Protein AF-A0A967HMV6-F1 (afdb_monomer)

Nearest PDB structures (foldseek):
  7w02-assembly1_A  TM=6.566E-01  e=6.601E-01  Homo sapiens
  7qsq-assembly2_B  TM=6.490E-01  e=9.281E-01  Thermotoga maritima
  7pu4-assembly2_C  TM=6.425E-01  e=1.219E+00  Thermotoga maritima MSB8
  4mlq-assembly1_A  TM=5.042E-01  e=2.102E+00  Priestia megaterium
  7coq-assembly1_F  TM=5.140E-01  e=6.253E+00  Enterococcus hirae ATCC 9790

Foldseek 3Di:
DAAEEEDEDAPDPCRVVVSVVVCCVSVVVRHHYHYPYHDPPVVSVVVCVVVVGPD

pLDDT: mean 97.81, std 1.88, range [85.12, 98.75]

Mean predicted aligned error: 1.92 Å

Sequence (55 aa):
GRPRVVLGRDSRTSGPLLARAVSAALEGVGCDVIHVGLVPTPTALLAIRHHGADG

Radius of gyration: 10.94 Å; Cα contacts (8 Å, |Δi|>4): 74; chains: 1; bounding box: 33×17×22 Å

Secondary structure (DSSP, 8-state):
---EEEEEE-S-TTHHHHHHHHHHHHHHTT-EEEEEEE--HHHHHHHHHHHT---

Structure (mmCIF, N/CA/C/O backbone):
data_AF-A0A967HMV6-F1
#
_entry.id   AF-A0A967HMV6-F1
#
loop_
_atom_site.group_PDB
_atom_site.id
_atom_site.type_symbol
_atom_site.label_atom_id
_atom_site.label_alt_id
_atom_site.label_comp_id
_atom_site.label_asym_id
_atom_site.label_entity_id
_atom_site.label_seq_id
_atom_site.pdbx_PDB_ins_code
_atom_site.Cartn_x
_atom_site.Cartn_y
_atom_site.Cartn_z
_atom_site.occupancy
_atom_site.B_iso_or_equiv
_atom_site.auth_seq_id
_atom_site.auth_comp_id
_atom_site.auth_asym_id
_atom_site.auth_atom_id
_atom_site.pdbx_PDB_model_num
ATOM 1 N N . GLY A 1 1 ? -18.608 4.392 1.651 1.00 85.12 1 GLY A N 1
ATOM 2 C CA . GLY A 1 1 ? -17.962 3.111 1.298 1.00 85.12 1 GLY A CA 1
ATOM 3 C C . GLY A 1 1 ? -16.719 2.941 2.144 1.00 85.12 1 GLY A C 1
A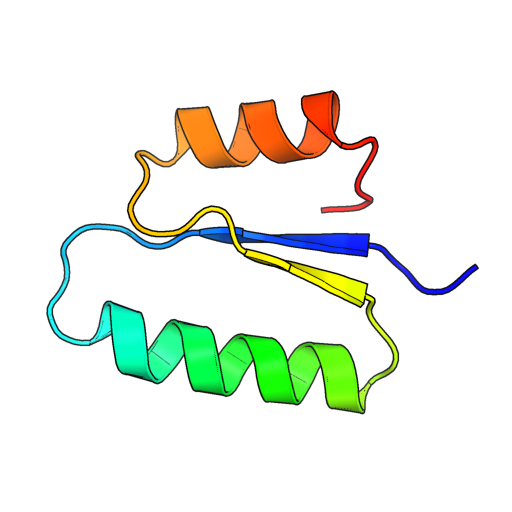TOM 4 O O . GLY A 1 1 ? -16.398 3.864 2.884 1.00 85.12 1 GLY A O 1
ATOM 5 N N . ARG A 1 2 ? -16.046 1.791 2.070 1.00 95.00 2 ARG A N 1
ATOM 6 C CA . ARG A 1 2 ? -14.711 1.624 2.666 1.00 95.00 2 ARG A CA 1
ATOM 7 C C . ARG A 1 2 ? -13.706 2.526 1.927 1.00 95.00 2 ARG A C 1
ATOM 9 O O . ARG A 1 2 ? -13.825 2.608 0.703 1.00 95.00 2 ARG A O 1
ATOM 16 N N . PRO A 1 3 ? -12.777 3.218 2.614 1.00 98.00 3 PRO A N 1
ATOM 17 C CA . PRO A 1 3 ? -11.747 4.007 1.940 1.00 98.00 3 PRO A CA 1
ATOM 18 C C . PRO A 1 3 ? -10.861 3.118 1.066 1.00 98.00 3 PRO A C 1
ATOM 20 O O . PRO A 1 3 ? -10.491 2.023 1.493 1.00 98.00 3 PRO A O 1
ATOM 23 N N . ARG A 1 4 ? -10.503 3.578 -0.131 1.00 98.44 4 ARG A N 1
ATOM 24 C CA . ARG A 1 4 ? -9.656 2.846 -1.083 1.00 98.44 4 ARG A CA 1
ATOM 25 C C . ARG A 1 4 ? -8.253 3.437 -1.082 1.00 98.44 4 ARG A C 1
ATOM 27 O O . ARG A 1 4 ? -8.111 4.633 -1.313 1.00 98.44 4 ARG A O 1
ATOM 34 N N . VAL A 1 5 ? -7.235 2.608 -0.858 1.00 98.56 5 VAL A N 1
ATOM 35 C CA . VAL A 1 5 ? -5.835 3.051 -0.726 1.00 98.56 5 VAL A CA 1
ATOM 36 C C . VAL A 1 5 ? -4.946 2.334 -1.733 1.00 98.56 5 VAL A C 1
ATOM 38 O O . VAL A 1 5 ? -4.963 1.106 -1.813 1.00 98.56 5 VAL A O 1
ATOM 41 N N . VAL A 1 6 ? -4.138 3.076 -2.486 1.00 98.69 6 VAL A N 1
ATOM 42 C CA . VAL A 1 6 ? -3.133 2.524 -3.399 1.00 98.69 6 VAL A CA 1
ATOM 43 C C . VAL A 1 6 ? -1.840 2.225 -2.647 1.00 98.69 6 VAL A C 1
ATOM 45 O O . VAL A 1 6 ? -1.241 3.094 -2.021 1.00 98.69 6 VAL A O 1
ATOM 48 N N . LEU A 1 7 ? -1.355 0.988 -2.763 1.00 98.56 7 LEU A N 1
ATOM 49 C CA . LEU A 1 7 ? -0.107 0.549 -2.149 1.00 98.56 7 LEU A CA 1
ATOM 50 C C . LEU A 1 7 ? 0.915 0.136 -3.212 1.00 98.56 7 LEU A C 1
ATOM 52 O O . LEU A 1 7 ? 0.773 -0.881 -3.897 1.00 98.56 7 LEU A O 1
ATOM 56 N N . GLY A 1 8 ? 1.973 0.936 -3.330 1.00 98.06 8 GLY A N 1
ATOM 57 C CA . GLY A 1 8 ? 3.153 0.659 -4.149 1.00 98.06 8 GLY A CA 1
ATOM 58 C C . GLY A 1 8 ? 4.428 0.623 -3.309 1.00 98.06 8 GLY A C 1
ATOM 59 O O . GLY A 1 8 ? 4.448 1.052 -2.157 1.00 98.06 8 GLY A O 1
ATOM 60 N N . ARG A 1 9 ? 5.514 0.117 -3.893 1.00 98.31 9 ARG A N 1
ATOM 61 C CA . ARG A 1 9 ? 6.853 0.105 -3.286 1.00 98.31 9 ARG A CA 1
ATOM 62 C C . ARG A 1 9 ? 7.931 0.437 -4.313 1.00 98.31 9 ARG A C 1
ATOM 64 O O . ARG A 1 9 ? 7.724 0.261 -5.510 1.00 98.31 9 ARG A O 1
ATOM 71 N N . ASP A 1 10 ? 9.114 0.807 -3.840 1.00 97.50 10 ASP A N 1
ATOM 72 C CA . ASP A 1 10 ? 10.321 0.874 -4.665 1.00 97.50 10 ASP A CA 1
ATOM 73 C C . ASP A 1 10 ? 11.093 -0.466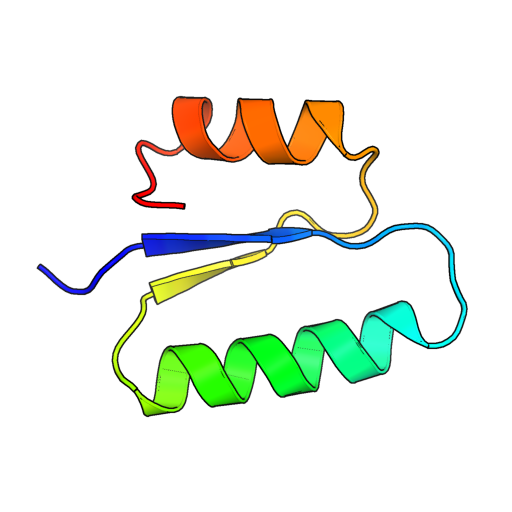 -4.659 1.00 97.50 10 ASP A C 1
ATOM 75 O O . ASP A 1 10 ? 10.572 -1.513 -4.252 1.00 97.50 10 ASP A O 1
ATOM 79 N N . SER A 1 11 ? 12.333 -0.458 -5.155 1.00 97.62 11 SER A N 1
ATOM 80 C CA . SER A 1 11 ? 13.188 -1.643 -5.296 1.00 97.62 11 SER A CA 1
ATOM 81 C C . SER A 1 11 ? 13.888 -2.100 -4.011 1.00 97.62 11 SER A C 1
ATOM 83 O O . SER A 1 11 ? 14.652 -3.065 -4.065 1.00 97.62 11 SER A O 1
ATOM 85 N N . ARG A 1 12 ? 13.651 -1.463 -2.855 1.00 98.12 12 ARG A N 1
ATOM 86 C CA . ARG A 1 12 ? 14.311 -1.867 -1.607 1.00 98.12 12 ARG A CA 1
ATOM 87 C C . ARG A 1 12 ? 13.933 -3.295 -1.213 1.00 98.12 12 ARG A C 1
ATOM 89 O O . ARG A 1 12 ? 12.7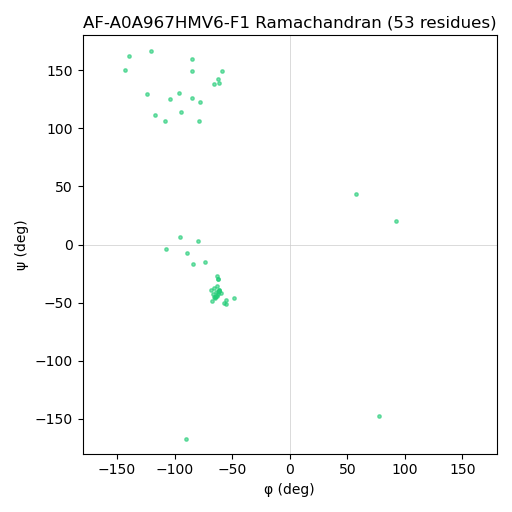81 -3.716 -1.330 1.00 98.12 12 ARG A O 1
ATOM 96 N N . THR A 1 13 ? 14.909 -4.027 -0.683 1.00 98.00 13 THR A N 1
ATOM 97 C CA . THR A 1 13 ? 14.772 -5.440 -0.285 1.00 98.00 13 THR A CA 1
ATOM 98 C C . THR A 1 13 ? 13.738 -5.655 0.820 1.00 98.00 13 THR A C 1
ATOM 100 O O . THR A 1 13 ? 13.079 -6.689 0.846 1.00 98.00 13 THR A O 1
ATOM 103 N N . SER A 1 14 ? 13.535 -4.666 1.693 1.00 98.44 14 SER A N 1
ATOM 104 C CA . SER A 1 14 ? 12.484 -4.673 2.718 1.00 98.44 14 SER A CA 1
ATOM 105 C C . SER A 1 14 ? 11.072 -4.447 2.157 1.00 98.44 14 SER A C 1
ATOM 107 O O . SER A 1 14 ? 10.089 -4.734 2.840 1.00 98.44 14 SER A O 1
ATOM 109 N N . GLY A 1 15 ? 10.950 -3.965 0.916 1.00 98.25 15 GLY A N 1
ATOM 110 C CA . GLY A 1 15 ? 9.692 -3.548 0.300 1.00 98.25 15 GLY A CA 1
ATOM 111 C C . GLY A 1 15 ? 8.591 -4.616 0.304 1.00 98.25 15 GLY A C 1
ATOM 112 O O . GLY A 1 15 ? 7.477 -4.300 0.714 1.00 98.25 15 GLY A O 1
ATOM 113 N N . PRO A 1 16 ? 8.847 -5.878 -0.097 1.00 98.44 16 PRO A N 1
ATOM 114 C CA . PRO A 1 16 ? 7.823 -6.926 -0.079 1.00 98.44 16 PRO A CA 1
ATOM 115 C C . PRO A 1 16 ? 7.263 -7.227 1.316 1.00 98.44 16 PRO A C 1
ATOM 117 O O . PRO A 1 16 ? 6.061 -7.448 1.455 1.00 98.44 16 PRO A O 1
ATOM 120 N N . LEU A 1 17 ? 8.115 -7.225 2.347 1.00 98.44 17 LEU A N 1
ATOM 121 C CA . LEU A 1 17 ? 7.682 -7.444 3.728 1.00 98.44 17 LEU A CA 1
ATOM 122 C C . LEU A 1 17 ? 6.828 -6.269 4.219 1.00 98.44 17 LEU A C 1
ATOM 124 O O . LEU A 1 17 ? 5.730 -6.482 4.728 1.00 98.44 17 LEU A O 1
ATOM 128 N N . LEU A 1 18 ? 7.308 -5.038 4.020 1.00 98.50 18 LEU A N 1
ATOM 129 C CA . LEU A 1 18 ? 6.600 -3.830 4.448 1.00 98.50 18 LEU A CA 1
ATOM 130 C C . LEU A 1 18 ? 5.261 -3.662 3.722 1.00 98.50 18 LEU A C 1
ATOM 132 O O . LEU A 1 18 ? 4.268 -3.350 4.368 1.00 98.50 18 LEU A O 1
ATOM 136 N N . ALA A 1 19 ? 5.195 -3.943 2.417 1.00 98.56 19 ALA A N 1
ATOM 137 C CA . ALA A 1 19 ? 3.944 -3.887 1.661 1.00 98.56 19 ALA A CA 1
ATOM 138 C C . ALA A 1 19 ? 2.892 -4.860 2.221 1.00 98.56 19 ALA A C 1
ATOM 140 O O . ALA A 1 19 ? 1.732 -4.493 2.378 1.00 98.56 19 ALA A O 1
ATOM 141 N N . ARG A 1 20 ? 3.289 -6.085 2.595 1.00 98.50 20 ARG A N 1
ATOM 142 C CA . ARG A 1 20 ? 2.373 -7.045 3.236 1.00 98.50 20 ARG A CA 1
ATOM 143 C C . ARG A 1 20 ? 1.892 -6.555 4.601 1.00 98.50 20 ARG A C 1
ATOM 145 O O . ARG A 1 20 ? 0.699 -6.624 4.876 1.00 98.50 20 ARG A O 1
ATOM 152 N N . ALA A 1 21 ? 2.802 -6.043 5.431 1.00 98.75 21 ALA A N 1
ATOM 153 C CA . ALA A 1 21 ? 2.466 -5.539 6.762 1.00 98.75 21 ALA A CA 1
ATOM 154 C C . ALA A 1 21 ? 1.510 -4.333 6.699 1.00 98.75 21 ALA A C 1
ATOM 156 O O . ALA A 1 21 ? 0.519 -4.294 7.423 1.00 98.75 21 ALA A O 1
ATOM 157 N N . VAL A 1 22 ? 1.773 -3.381 5.799 1.00 98.44 22 VAL A N 1
ATOM 158 C CA . VAL A 1 22 ? 0.925 -2.198 5.593 1.00 98.44 22 VAL A CA 1
ATOM 159 C C . VAL A 1 22 ? -0.444 -2.588 5.033 1.00 98.44 22 VAL A C 1
ATOM 161 O O . VAL A 1 22 ? -1.447 -2.090 5.533 1.00 98.44 22 VAL A O 1
ATOM 164 N N . SER A 1 23 ? -0.509 -3.509 4.062 1.00 98.56 23 SER A N 1
ATOM 165 C CA . SER A 1 23 ? -1.788 -4.011 3.529 1.00 98.56 23 SER A CA 1
ATOM 166 C C . SER A 1 23 ? -2.655 -4.599 4.635 1.00 98.56 23 SER A C 1
ATOM 16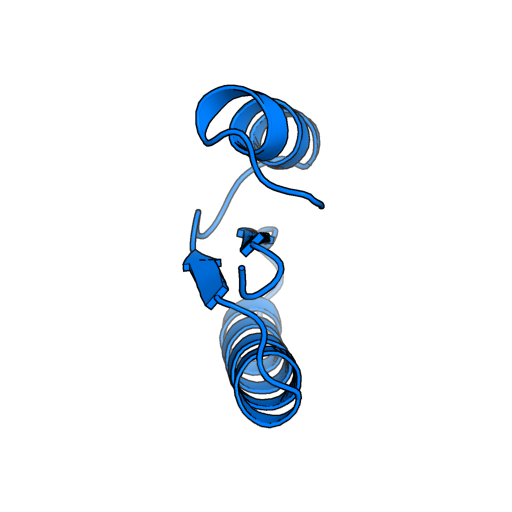8 O O . SER A 1 23 ? -3.795 -4.183 4.801 1.00 98.56 23 SER A O 1
ATOM 170 N N . ALA A 1 24 ? -2.088 -5.496 5.449 1.00 98.62 24 ALA A N 1
ATOM 171 C CA . ALA A 1 24 ? -2.813 -6.128 6.545 1.00 98.62 24 ALA A CA 1
ATOM 172 C C . ALA A 1 24 ? -3.298 -5.107 7.588 1.00 98.62 24 ALA A C 1
ATOM 174 O O . ALA A 1 24 ? -4.416 -5.220 8.085 1.00 98.62 24 ALA A O 1
ATOM 175 N N . ALA A 1 25 ? -2.485 -4.094 7.906 1.00 98.62 25 ALA A N 1
ATOM 176 C CA . ALA A 1 25 ? -2.878 -3.034 8.830 1.00 98.62 25 ALA A CA 1
ATOM 177 C C . ALA A 1 25 ? -4.044 -2.192 8.281 1.00 98.62 25 ALA A C 1
ATOM 179 O O . ALA A 1 25 ? -5.008 -1.947 9.002 1.00 98.62 25 ALA A O 1
ATOM 180 N N . LEU A 1 26 ? -3.977 -1.785 7.008 1.00 98.50 26 LEU A N 1
ATOM 181 C CA . LEU A 1 26 ? -5.020 -0.996 6.342 1.00 98.50 26 LEU A CA 1
ATOM 182 C C . LEU A 1 26 ? -6.327 -1.787 6.190 1.00 98.50 26 LEU A C 1
ATOM 184 O O . LEU A 1 26 ? -7.400 -1.286 6.521 1.00 98.50 26 LEU A O 1
ATOM 188 N N . GLU A 1 27 ? -6.244 -3.041 5.753 1.00 98.12 27 GLU A N 1
ATOM 189 C CA . GLU A 1 27 ? -7.402 -3.937 5.658 1.00 98.12 27 GLU A CA 1
ATOM 190 C C . GLU A 1 27 ? -8.032 -4.185 7.036 1.00 98.12 27 GLU A C 1
ATOM 192 O O . GLU A 1 27 ? -9.256 -4.166 7.173 1.00 98.12 27 GLU A O 1
ATOM 197 N N . GLY A 1 28 ? -7.206 -4.342 8.077 1.00 98.44 28 GLY A N 1
ATOM 198 C CA . GLY A 1 28 ? -7.651 -4.537 9.458 1.00 98.44 28 GLY A CA 1
ATOM 199 C C . GLY A 1 28 ? -8.431 -3.354 10.040 1.00 98.44 28 GLY A C 1
ATOM 200 O O . GLY A 1 28 ? -9.294 -3.560 10.891 1.00 98.44 28 GLY A O 1
ATOM 201 N N . VAL A 1 29 ? -8.184 -2.130 9.558 1.00 97.75 29 VAL A N 1
ATOM 202 C CA . VAL A 1 29 ? -8.957 -0.928 9.932 1.00 97.75 29 VAL A CA 1
ATOM 203 C C . VAL A 1 29 ? -10.090 -0.606 8.949 1.00 97.75 29 VAL A C 1
ATOM 205 O O . VAL A 1 29 ? -10.763 0.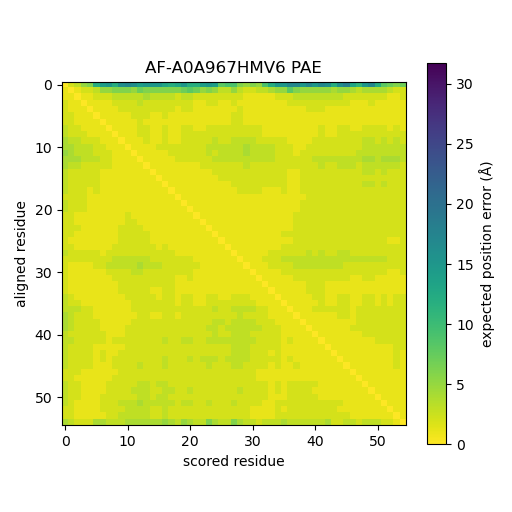413 9.092 1.00 97.75 29 VAL A O 1
ATOM 208 N N . GLY A 1 30 ? -10.346 -1.488 7.977 1.00 97.81 30 GLY A N 1
ATOM 209 C CA . GLY A 1 30 ? -11.492 -1.400 7.073 1.00 97.81 30 GLY A CA 1
ATOM 210 C C . GLY A 1 30 ? -11.245 -0.648 5.765 1.00 97.81 30 GLY A C 1
ATOM 211 O O . GLY A 1 30 ? -12.219 -0.225 5.140 1.00 97.81 30 GLY A O 1
ATOM 212 N N . CYS A 1 31 ? -9.990 -0.482 5.338 1.00 98.50 31 CYS A N 1
ATOM 213 C CA . CYS A 1 31 ? -9.655 0.030 4.007 1.00 98.50 31 CYS A CA 1
ATOM 214 C C . CYS A 1 31 ? -9.647 -1.087 2.951 1.00 98.50 31 CYS A C 1
ATOM 216 O O . CYS A 1 31 ? -9.266 -2.222 3.233 1.00 98.50 31 CYS A O 1
ATOM 218 N N . ASP A 1 32 ? -9.986 -0.738 1.712 1.00 98.31 32 ASP A N 1
ATOM 219 C CA . ASP A 1 32 ? -9.793 -1.592 0.541 1.00 98.31 32 ASP A CA 1
ATOM 220 C C . ASP A 1 32 ? -8.453 -1.228 -0.127 1.00 98.31 32 ASP A C 1
ATOM 222 O O . ASP A 1 32 ? -8.280 -0.120 -0.643 1.00 98.31 32 ASP A O 1
ATOM 226 N N . VAL A 1 33 ? -7.482 -2.144 -0.113 1.00 98.44 33 VAL A N 1
ATOM 227 C CA . VAL A 1 33 ? -6.113 -1.876 -0.590 1.00 98.4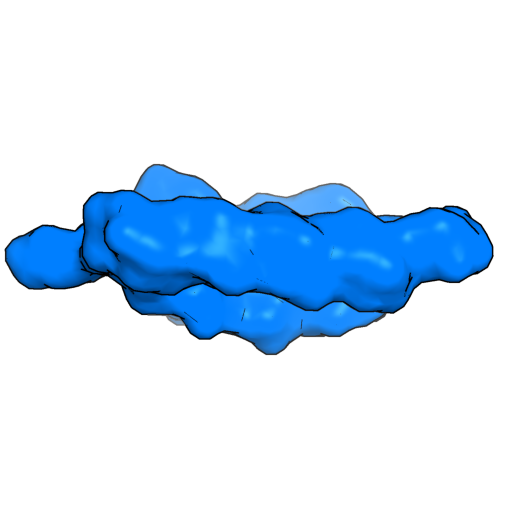4 33 VAL A CA 1
ATOM 228 C C . VAL A 1 33 ? -5.923 -2.325 -2.043 1.00 98.44 33 VAL A C 1
ATOM 230 O O . VAL A 1 33 ? -6.225 -3.459 -2.409 1.00 98.44 33 VAL A O 1
ATOM 233 N N . ILE A 1 34 ? -5.376 -1.441 -2.880 1.00 98.50 34 ILE A N 1
ATOM 234 C CA . ILE A 1 34 ? -5.066 -1.680 -4.294 1.00 98.50 34 ILE A CA 1
ATOM 235 C C . ILE A 1 34 ? -3.549 -1.780 -4.458 1.00 98.50 34 ILE A C 1
ATOM 237 O O . ILE A 1 34 ? -2.835 -0.779 -4.416 1.00 98.50 34 ILE A O 1
ATOM 241 N N . HIS A 1 35 ? -3.039 -2.991 -4.676 1.00 98.25 35 HIS A N 1
ATOM 242 C CA . HIS A 1 35 ? -1.608 -3.222 -4.889 1.00 98.25 35 HIS A CA 1
ATOM 243 C C . HIS A 1 35 ? -1.186 -2.847 -6.310 1.00 98.25 35 HIS A C 1
ATOM 245 O O . HIS A 1 35 ? -1.669 -3.435 -7.274 1.00 98.25 35 HIS A O 1
ATOM 251 N N . VAL A 1 36 ? -0.224 -1.930 -6.440 1.00 98.31 36 VAL A N 1
ATOM 252 C CA . VAL A 1 36 ? 0.392 -1.560 -7.734 1.00 98.31 36 VAL A CA 1
ATOM 253 C C . VAL A 1 36 ? 1.821 -2.086 -7.892 1.00 98.31 36 VAL A C 1
ATOM 255 O O . VAL A 1 36 ? 2.418 -1.966 -8.958 1.00 98.31 36 VAL A O 1
ATOM 258 N N . GLY A 1 37 ? 2.368 -2.729 -6.856 1.00 97.88 37 GLY A N 1
ATOM 259 C CA . GLY A 1 37 ? 3.649 -3.435 -6.921 1.00 97.88 37 GLY A CA 1
ATOM 260 C C . GLY A 1 37 ? 4.879 -2.521 -6.880 1.00 97.88 37 GLY A C 1
ATOM 261 O O . GLY A 1 37 ? 4.890 -1.507 -6.183 1.00 97.88 37 GLY A O 1
ATOM 262 N N . LEU A 1 38 ? 5.953 -2.934 -7.569 1.00 98.19 38 LEU A N 1
ATOM 263 C CA . LEU A 1 38 ? 7.192 -2.157 -7.690 1.00 98.19 38 LEU A CA 1
ATOM 264 C C . LEU A 1 38 ? 6.991 -1.060 -8.731 1.00 98.19 38 LEU A C 1
ATOM 266 O O . LEU A 1 38 ? 6.975 -1.348 -9.925 1.00 98.19 38 LEU A O 1
ATOM 270 N N . VAL A 1 39 ? 6.868 0.184 -8.282 1.00 98.19 39 VAL A N 1
ATOM 271 C CA . VAL A 1 39 ? 6.640 1.330 -9.160 1.00 98.19 39 VAL A CA 1
ATOM 272 C C . VAL A 1 39 ? 7.398 2.562 -8.662 1.00 98.19 39 VAL A C 1
ATOM 274 O O . VAL A 1 39 ? 7.587 2.727 -7.456 1.00 98.19 39 VAL A O 1
ATOM 277 N N . PRO A 1 40 ? 7.821 3.468 -9.558 1.00 97.62 40 PRO A N 1
ATOM 278 C CA . PRO A 1 40 ? 8.260 4.797 -9.154 1.00 97.62 40 PRO A CA 1
ATOM 279 C C . PRO A 1 40 ? 7.143 5.552 -8.420 1.00 97.62 40 PRO A C 1
ATOM 281 O O . PRO A 1 40 ? 5.966 5.417 -8.755 1.00 97.62 40 PRO A O 1
ATOM 284 N N . THR A 1 41 ? 7.507 6.426 -7.484 1.00 96.81 41 THR A N 1
ATOM 285 C CA . THR A 1 41 ? 6.561 7.300 -6.770 1.00 96.81 41 THR A CA 1
ATOM 286 C C . THR A 1 41 ? 5.566 8.042 -7.680 1.00 96.81 41 THR A C 1
ATOM 288 O O . THR A 1 41 ? 4.374 8.006 -7.374 1.00 96.81 41 THR A O 1
ATOM 291 N N . PRO A 1 42 ? 5.961 8.669 -8.812 1.00 97.88 42 PRO A 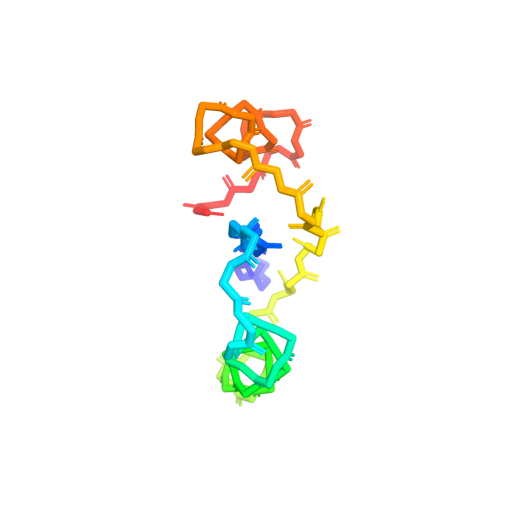N 1
ATOM 292 C CA . PRO A 1 42 ? 4.982 9.330 -9.681 1.00 97.88 42 PRO A CA 1
ATOM 293 C C . PRO A 1 42 ? 3.941 8.367 -10.278 1.00 97.88 42 PRO A C 1
ATOM 295 O O . PRO A 1 42 ? 2.796 8.764 -10.485 1.00 97.88 42 PRO A O 1
ATOM 298 N N . THR A 1 43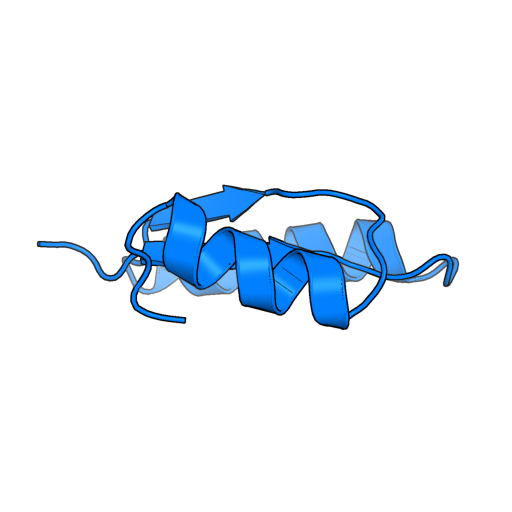 ? 4.288 7.095 -10.501 1.00 98.06 43 THR A N 1
ATOM 299 C CA . THR A 1 43 ? 3.342 6.072 -10.974 1.00 98.06 43 THR A CA 1
ATOM 300 C C . THR A 1 43 ? 2.304 5.732 -9.905 1.00 98.06 43 THR A C 1
ATOM 302 O O . THR A 1 43 ? 1.131 5.582 -10.236 1.00 98.06 43 THR A O 1
ATOM 305 N N . ALA A 1 44 ? 2.696 5.665 -8.627 1.00 97.62 44 ALA A N 1
ATOM 306 C CA . ALA A 1 44 ? 1.751 5.465 -7.526 1.00 97.62 44 ALA A CA 1
ATOM 307 C C . ALA A 1 44 ? 0.750 6.632 -7.423 1.00 97.62 44 ALA A C 1
ATOM 309 O O . ALA A 1 44 ? -0.451 6.401 -7.319 1.00 97.62 44 ALA A O 1
ATOM 310 N N . LEU A 1 45 ? 1.219 7.879 -7.566 1.00 97.38 45 LEU A N 1
ATOM 311 C CA . LEU A 1 45 ? 0.346 9.063 -7.574 1.00 97.38 45 LEU A CA 1
ATOM 312 C C . LEU A 1 45 ? -0.655 9.049 -8.740 1.00 97.38 45 LEU A C 1
ATOM 314 O O . LEU A 1 45 ? -1.825 9.394 -8.567 1.00 97.38 45 LEU A O 1
ATOM 318 N N . LEU A 1 46 ? -0.217 8.626 -9.931 1.00 98.44 46 LEU A N 1
ATOM 319 C CA . LEU A 1 46 ? -1.113 8.460 -11.075 1.00 98.44 46 LEU A CA 1
ATOM 320 C C . LEU A 1 46 ? -2.132 7.338 -10.835 1.00 98.44 46 LEU A C 1
ATOM 322 O O . LEU A 1 46 ? -3.294 7.486 -11.210 1.00 98.44 46 LEU A O 1
ATOM 326 N N . ALA A 1 47 ? -1.726 6.246 -10.187 1.00 98.44 47 ALA A N 1
ATOM 327 C CA . ALA A 1 47 ? -2.610 5.131 -9.876 1.00 98.44 47 ALA A CA 1
ATOM 328 C C . ALA A 1 47 ? -3.759 5.534 -8.935 1.00 98.44 47 ALA A C 1
ATOM 330 O O . ALA A 1 47 ? -4.884 5.085 -9.151 1.00 98.44 47 ALA A O 1
ATOM 331 N N . ILE A 1 48 ? -3.528 6.440 -7.975 1.00 98.31 48 ILE A N 1
ATOM 332 C CA . ILE A 1 48 ? -4.598 7.002 -7.126 1.00 98.31 48 ILE A CA 1
ATOM 333 C C . ILE A 1 48 ? -5.696 7.618 -8.001 1.00 98.31 48 ILE A C 1
ATOM 335 O O . ILE A 1 48 ? -6.872 7.268 -7.893 1.00 98.31 48 ILE A O 1
ATOM 339 N N . ARG A 1 49 ? -5.299 8.490 -8.937 1.00 98.06 49 ARG A N 1
ATOM 340 C CA . ARG A 1 49 ? -6.215 9.158 -9.874 1.00 98.06 49 ARG A CA 1
ATOM 341 C C . ARG A 1 49 ? -6.893 8.166 -10.815 1.00 98.06 49 ARG A C 1
ATOM 343 O O . ARG A 1 49 ? -8.096 8.266 -11.027 1.00 98.06 49 ARG A O 1
ATOM 350 N N . HIS A 1 50 ? -6.132 7.218 -11.356 1.00 98.25 50 HIS A N 1
ATOM 351 C CA . HIS A 1 50 ? -6.619 6.198 -12.283 1.00 98.25 50 HIS A CA 1
ATOM 352 C C . HIS A 1 50 ? -7.689 5.301 -11.648 1.00 98.25 50 HIS A C 1
ATOM 354 O O . HIS A 1 50 ? -8.682 4.972 -12.290 1.00 98.25 50 HIS A O 1
ATOM 360 N N . HIS A 1 51 ? -7.513 4.927 -10.380 1.00 97.62 51 HIS A N 1
ATOM 361 C CA . HIS A 1 51 ? -8.454 4.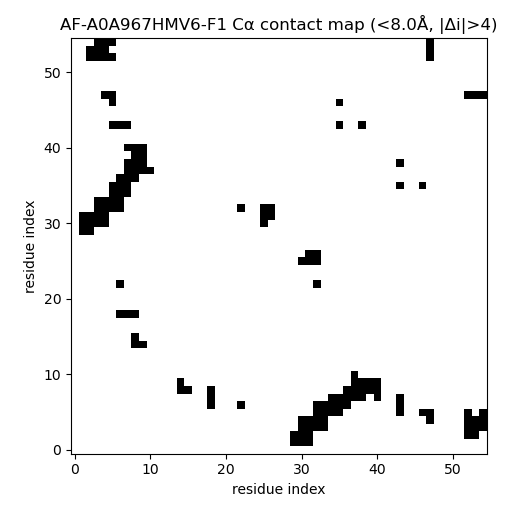064 -9.671 1.00 97.62 51 HIS A CA 1
ATOM 362 C C . HIS A 1 51 ? -9.575 4.821 -8.952 1.00 97.62 51 HIS A C 1
ATOM 364 O O . HIS A 1 51 ? -10.486 4.164 -8.440 1.00 97.62 51 HIS A O 1
ATOM 370 N N . GLY A 1 52 ? -9.530 6.157 -8.904 1.00 97.44 52 GLY A N 1
ATOM 371 C CA . GLY A 1 52 ? -10.428 6.958 -8.068 1.00 97.44 52 GLY A CA 1
ATOM 372 C C . GLY A 1 52 ? -10.311 6.562 -6.595 1.00 97.44 52 GLY A C 1
ATOM 373 O O . GLY A 1 52 ? -11.327 6.311 -5.950 1.00 97.44 52 GLY A O 1
ATOM 374 N N . ALA A 1 53 ? -9.077 6.374 -6.123 1.00 98.06 53 ALA A N 1
ATOM 375 C CA . ALA A 1 53 ? -8.771 6.032 -4.739 1.00 98.06 53 ALA A CA 1
ATOM 376 C C . ALA A 1 53 ? -8.693 7.294 -3.865 1.00 98.06 53 ALA A C 1
ATOM 378 O O . ALA A 1 53 ? -8.496 8.400 -4.372 1.00 98.06 53 ALA A O 1
ATOM 379 N N . ASP A 1 54 ? -8.837 7.109 -2.555 1.00 97.81 54 ASP A N 1
ATOM 380 C CA . ASP A 1 54 ? -8.820 8.186 -1.562 1.00 97.81 54 ASP A CA 1
ATOM 381 C C . ASP A 1 54 ? -7.388 8.567 -1.144 1.00 97.81 54 ASP A C 1
ATOM 383 O O . ASP A 1 54 ? -7.168 9.645 -0.589 1.00 97.81 54 ASP A O 1
ATOM 387 N N . GLY A 1 55 ? -6.414 7.695 -1.432 1.00 94.56 55 GLY A N 1
ATOM 388 C CA . GLY A 1 55 ? -4.989 7.889 -1.165 1.00 94.56 55 GLY A CA 1
ATOM 389 C C . GLY A 1 55 ? -4.115 6.783 -1.726 1.00 94.56 55 GLY A C 1
ATOM 390 O O . GLY A 1 55 ? -4.663 5.792 -2.264 1.00 94.56 55 GLY A O 1
#

Solvent-accessible surface area (backbone atoms only — not comparable to full-atom values): 3180 Å² total; per-residue (Å²): 129,66,54,34,35,58,45,62,31,58,90,56,87,62,31,71,60,51,52,52,54,51,47,53,53,42,44,74,75,52,34,48,75,44,78,67,46,78,40,59,71,70,55,49,58,48,46,20,65,74,69,71,38,81,66